Protein AF-A0A7J6HL81-F1 (afdb_monomer_lite)

Structure (mmCIF, N/CA/C/O backbone):
data_AF-A0A7J6HL81-F1
#
_entry.id   AF-A0A7J6HL81-F1
#
loop_
_atom_site.group_PDB
_atom_site.id
_atom_site.type_symbol
_atom_site.label_atom_id
_atom_site.label_alt_id
_atom_site.label_comp_id
_atom_site.label_asym_id
_atom_site.label_entity_id
_atom_site.label_seq_id
_atom_site.pdbx_PDB_ins_code
_atom_site.Cartn_x
_atom_site.Cartn_y
_atom_site.Cartn_z
_atom_site.occupancy
_atom_site.B_iso_or_equiv
_atom_site.auth_seq_id
_atom_site.auth_comp_id
_atom_site.auth_asym_id
_atom_site.auth_atom_id
_atom_site.pdbx_PDB_model_num
ATOM 1 N N . MET A 1 1 ? 19.603 15.152 -17.046 1.00 63.50 1 MET A N 1
ATOM 2 C CA . MET A 1 1 ? 18.885 13.860 -17.059 1.00 63.50 1 MET A CA 1
ATOM 3 C C . MET A 1 1 ? 18.905 13.336 -15.637 1.00 63.50 1 MET A C 1
ATOM 5 O O . MET A 1 1 ? 19.996 13.272 -15.086 1.00 63.50 1 MET A O 1
ATOM 9 N N . SER A 1 2 ? 17.752 13.041 -15.033 1.00 69.69 2 SER A N 1
ATOM 10 C CA . SER A 1 2 ? 17.732 12.329 -13.746 1.00 69.69 2 SER A CA 1
ATOM 11 C C . SER A 1 2 ? 18.181 10.890 -13.958 1.00 69.69 2 SER A C 1
ATOM 13 O O . SER A 1 2 ? 17.850 10.277 -14.976 1.00 69.69 2 SER A O 1
ATOM 15 N N . SER A 1 3 ? 18.956 10.370 -13.014 1.00 81.50 3 SER A N 1
ATOM 16 C CA . SER A 1 3 ? 19.364 8.971 -13.008 1.00 81.50 3 SER A CA 1
ATOM 17 C C . SER A 1 3 ? 18.182 8.071 -12.627 1.00 81.50 3 SER A C 1
ATOM 19 O O . SER A 1 3 ? 17.208 8.519 -12.018 1.00 81.50 3 SER A O 1
ATOM 21 N N . ILE A 1 4 ? 18.263 6.777 -12.954 1.00 74.44 4 ILE A N 1
ATOM 22 C CA . ILE A 1 4 ? 17.274 5.775 -12.511 1.00 74.44 4 ILE A CA 1
ATOM 23 C C . ILE A 1 4 ? 17.146 5.784 -10.976 1.00 74.44 4 ILE A C 1
ATOM 25 O O . ILE A 1 4 ? 16.049 5.619 -10.446 1.00 74.44 4 ILE A O 1
ATOM 29 N N . GLN A 1 5 ? 18.245 6.058 -10.268 1.00 71.94 5 GLN A N 1
ATOM 30 C CA . GLN A 1 5 ? 18.268 6.168 -8.812 1.00 71.94 5 GLN A CA 1
ATOM 31 C C . GLN A 1 5 ? 17.436 7.353 -8.299 1.00 71.94 5 GLN A C 1
ATOM 33 O O . GLN A 1 5 ? 16.709 7.205 -7.319 1.00 71.94 5 GLN A O 1
ATOM 38 N N . ASP A 1 6 ? 17.495 8.503 -8.974 1.00 78.31 6 ASP A N 1
ATOM 39 C CA . ASP A 1 6 ? 16.719 9.690 -8.589 1.00 78.31 6 ASP A CA 1
ATOM 40 C C . ASP A 1 6 ? 15.214 9.447 -8.757 1.00 78.31 6 ASP A C 1
ATOM 42 O O . ASP A 1 6 ? 14.422 9.828 -7.899 1.00 78.31 6 ASP A O 1
ATOM 46 N N . ILE A 1 7 ? 14.821 8.748 -9.828 1.00 76.88 7 ILE A N 1
ATOM 47 C CA . ILE A 1 7 ? 13.421 8.378 -10.089 1.00 76.88 7 ILE A CA 1
ATOM 48 C C . ILE A 1 7 ? 12.900 7.416 -9.013 1.00 76.88 7 ILE A C 1
ATOM 50 O O . ILE A 1 7 ? 11.763 7.548 -8.561 1.00 76.88 7 ILE A O 1
ATOM 54 N N . MET A 1 8 ? 13.722 6.457 -8.584 1.00 73.94 8 MET A N 1
ATOM 55 C CA . MET A 1 8 ? 13.355 5.517 -7.522 1.00 73.94 8 MET A CA 1
ATOM 56 C C . MET A 1 8 ? 13.227 6.207 -6.163 1.00 73.94 8 MET A C 1
ATOM 58 O O . MET A 1 8 ? 12.259 5.969 -5.443 1.00 73.94 8 MET A O 1
ATOM 62 N N . ASN A 1 9 ? 14.146 7.116 -5.838 1.00 80.31 9 ASN A N 1
ATOM 63 C CA . ASN A 1 9 ? 14.069 7.903 -4.609 1.00 80.31 9 ASN A CA 1
ATOM 64 C C . ASN A 1 9 ? 12.817 8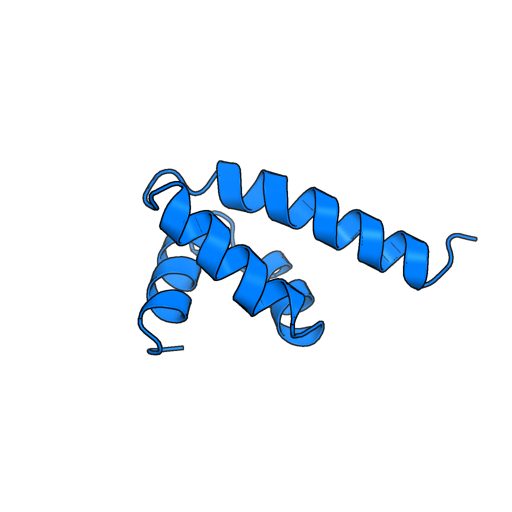.798 -4.585 1.00 80.31 9 ASN A C 1
ATOM 66 O O . ASN A 1 9 ? 12.137 8.870 -3.562 1.00 80.31 9 ASN A O 1
ATOM 70 N N . GLU A 1 10 ? 12.468 9.424 -5.712 1.00 83.75 10 GLU A N 1
ATOM 71 C CA . GLU A 1 10 ? 11.236 10.210 -5.843 1.00 83.75 10 GLU A CA 1
ATOM 72 C C . GLU A 1 10 ? 9.989 9.339 -5.636 1.00 83.75 10 GLU A C 1
ATOM 74 O O . GLU A 1 10 ? 9.115 9.690 -4.844 1.00 83.75 10 GLU A O 1
ATOM 79 N N . LYS A 1 11 ? 9.934 8.155 -6.263 1.00 81.19 11 LYS A N 1
ATOM 80 C CA . LYS A 1 11 ? 8.837 7.195 -6.064 1.00 81.19 11 LYS A CA 1
ATOM 81 C C . LYS A 1 11 ? 8.702 6.759 -4.603 1.00 81.19 11 LYS A C 1
ATOM 83 O O . LYS A 1 11 ? 7.583 6.647 -4.112 1.00 81.19 11 LYS A O 1
ATOM 88 N N . HIS A 1 12 ? 9.808 6.556 -3.886 1.00 81.81 12 HIS A N 1
ATOM 89 C CA . HIS A 1 12 ? 9.774 6.221 -2.458 1.00 81.81 12 HIS A CA 1
ATOM 90 C C . HIS A 1 12 ? 9.228 7.368 -1.598 1.00 81.81 12 HIS A C 1
ATOM 92 O O . HIS A 1 12 ? 8.423 7.127 -0.698 1.00 81.81 12 HIS A O 1
ATOM 98 N N . MET A 1 13 ? 9.617 8.616 -1.882 1.00 85.50 13 MET A N 1
ATOM 99 C CA . MET A 1 13 ? 9.064 9.782 -1.182 1.00 85.50 13 MET A CA 1
ATOM 100 C C . MET A 1 13 ? 7.572 9.971 -1.473 1.00 85.50 13 MET A C 1
ATOM 102 O O . MET A 1 13 ? 6.799 10.293 -0.570 1.00 85.50 13 MET A O 1
ATOM 106 N N . GLN A 1 14 ? 7.156 9.764 -2.724 1.00 89.12 14 GLN A N 1
ATOM 107 C CA . GLN A 1 14 ? 5.752 9.848 -3.123 1.00 89.12 14 GLN A CA 1
ATOM 108 C C . GLN A 1 14 ? 4.911 8.742 -2.484 1.00 89.12 14 GLN A C 1
ATOM 110 O O . GLN A 1 14 ? 3.812 9.025 -2.014 1.00 89.12 14 GLN A O 1
ATOM 115 N N . LEU A 1 15 ? 5.442 7.521 -2.381 1.00 88.75 15 LEU A N 1
ATOM 116 C CA . LEU A 1 15 ? 4.754 6.395 -1.750 1.00 88.75 15 LEU A CA 1
ATOM 117 C C . LEU A 1 15 ? 4.348 6.721 -0.308 1.00 88.75 15 LEU A C 1
ATOM 119 O O . LEU A 1 15 ? 3.222 6.442 0.087 1.00 88.75 15 LEU A O 1
ATOM 123 N N . GLY A 1 16 ? 5.229 7.369 0.463 1.00 86.31 16 GLY A N 1
ATOM 124 C CA . GLY A 1 16 ? 4.901 7.812 1.821 1.00 86.31 16 GLY A CA 1
ATOM 125 C C . GLY A 1 16 ? 3.688 8.748 1.862 1.00 86.31 16 GLY A C 1
ATOM 126 O O . GLY A 1 16 ? 2.764 8.520 2.639 1.00 86.31 16 GLY A O 1
ATOM 127 N N . LYS A 1 17 ? 3.649 9.746 0.970 1.00 88.56 17 LYS A N 1
ATOM 128 C CA . LYS A 1 17 ? 2.543 10.715 0.877 1.00 88.56 17 LYS A CA 1
ATOM 129 C C . LYS A 1 17 ? 1.229 10.072 0.438 1.00 88.56 17 LYS A C 1
ATOM 131 O O . LYS A 1 17 ? 0.173 10.441 0.936 1.00 88.56 17 LYS A O 1
ATOM 136 N N . GLU A 1 18 ? 1.285 9.131 -0.501 1.00 89.62 18 GLU A N 1
ATOM 137 C CA . GLU A 1 18 ? 0.103 8.398 -0.962 1.00 89.62 18 GLU A CA 1
ATOM 138 C C . GLU A 1 18 ? -0.460 7.512 0.149 1.00 89.62 18 GLU A C 1
ATOM 140 O O . GLU A 1 18 ? -1.659 7.531 0.407 1.00 89.62 18 GLU A O 1
ATOM 145 N N . LEU A 1 19 ? 0.404 6.804 0.880 1.00 88.00 19 LEU A N 1
ATOM 146 C CA . LEU A 1 19 ? -0.033 5.991 2.008 1.00 88.00 19 LEU A CA 1
ATOM 147 C C . LEU A 1 19 ? -0.633 6.849 3.122 1.00 88.00 19 LEU A C 1
ATOM 149 O O . LEU A 1 19 ? -1.636 6.448 3.694 1.00 88.00 19 LEU A O 1
ATOM 153 N N . GLU A 1 20 ? -0.102 8.040 3.410 1.00 87.25 20 GLU A N 1
ATOM 154 C CA . GLU A 1 20 ? -0.710 8.972 4.376 1.00 87.25 20 GLU A CA 1
ATOM 155 C C . GLU A 1 20 ? -2.161 9.353 4.033 1.00 87.25 20 GLU A C 1
ATOM 157 O O . GLU A 1 20 ? -2.949 9.603 4.948 1.00 87.25 20 GLU A O 1
ATOM 162 N N . ARG A 1 21 ? -2.539 9.349 2.745 1.00 87.44 21 ARG A N 1
ATOM 163 C CA . ARG A 1 21 ? -3.921 9.608 2.301 1.00 87.44 21 ARG A CA 1
ATOM 164 C C . ARG A 1 21 ? -4.866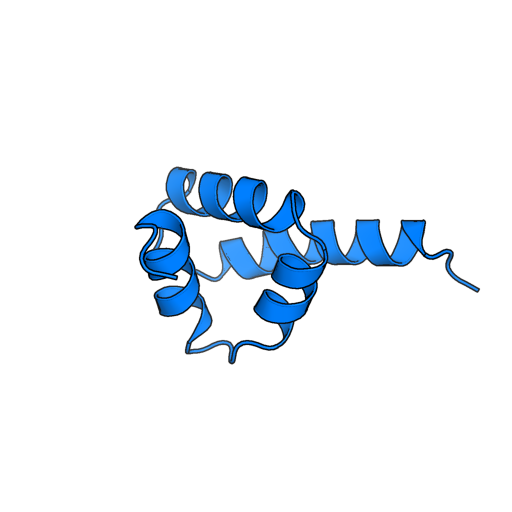 8.430 2.537 1.00 87.44 21 ARG A C 1
ATOM 166 O O . ARG A 1 21 ? -6.072 8.650 2.621 1.00 87.44 21 ARG A O 1
ATOM 173 N N . ILE A 1 22 ? -4.336 7.219 2.714 1.00 85.75 22 ILE A N 1
ATOM 174 C CA . ILE A 1 22 ? -5.108 6.023 3.070 1.00 85.75 22 ILE A CA 1
ATOM 175 C C . ILE A 1 22 ? -5.519 6.137 4.540 1.00 85.75 22 ILE A C 1
ATOM 177 O O . ILE A 1 22 ? -4.804 5.722 5.460 1.00 85.75 22 ILE A O 1
ATOM 181 N N . THR A 1 23 ? -6.668 6.764 4.784 1.00 80.25 23 THR A N 1
ATOM 182 C CA . THR A 1 23 ? -7.156 7.066 6.143 1.00 80.25 23 THR A CA 1
ATOM 183 C C . THR A 1 23 ? -7.778 5.861 6.844 1.00 80.25 23 THR A C 1
ATOM 185 O O . THR A 1 23 ? -7.866 5.844 8.071 1.00 80.25 23 THR A O 1
ATOM 188 N N . THR A 1 24 ? -8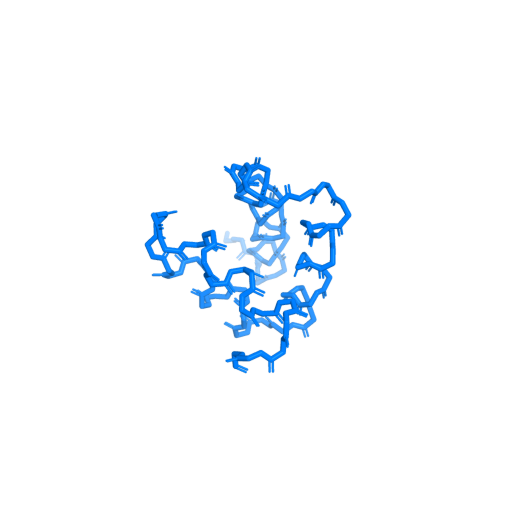.156 4.833 6.086 1.00 86.81 24 THR A N 1
ATOM 189 C CA . THR A 1 24 ? -8.762 3.602 6.611 1.00 86.81 24 THR A CA 1
ATOM 190 C C . THR A 1 24 ? -7.753 2.636 7.237 1.00 86.81 24 THR A C 1
ATOM 192 O O . THR A 1 24 ? -8.150 1.722 7.960 1.00 86.81 24 THR A O 1
ATOM 195 N N . LEU A 1 25 ? -6.452 2.836 6.997 1.00 87.94 25 LEU A N 1
ATOM 196 C CA . LEU A 1 25 ? -5.373 2.082 7.630 1.00 87.94 25 LEU A CA 1
ATOM 197 C C . LEU A 1 25 ? -4.798 2.837 8.832 1.00 87.94 25 LEU A C 1
ATOM 199 O O . LEU A 1 25 ? -4.613 4.056 8.817 1.00 87.94 25 LEU A O 1
ATOM 203 N N . THR A 1 26 ? -4.421 2.091 9.868 1.00 91.50 26 THR A N 1
ATOM 204 C CA . THR A 1 26 ? -3.611 2.627 10.969 1.00 91.50 26 THR A CA 1
ATOM 205 C C . THR A 1 26 ? -2.205 2.999 10.485 1.00 91.50 26 THR A C 1
ATOM 207 O O . THR A 1 26 ? -1.704 2.472 9.490 1.00 91.50 26 THR A O 1
ATOM 210 N N . THR A 1 27 ? -1.503 3.860 11.227 1.00 90.56 27 THR A N 1
ATOM 211 C CA . THR A 1 27 ? -0.106 4.222 10.919 1.00 90.56 27 THR A CA 1
ATOM 212 C C . THR A 1 27 ? 0.816 3.000 10.832 1.00 90.56 27 THR A C 1
ATOM 214 O O . THR A 1 27 ? 1.662 2.938 9.942 1.00 90.56 27 THR A O 1
ATOM 217 N N . THR A 1 28 ? 0.627 1.994 11.690 1.00 91.81 28 THR A N 1
ATOM 218 C CA . THR A 1 28 ? 1.402 0.743 11.645 1.00 91.81 28 THR A CA 1
ATOM 219 C C . THR A 1 28 ? 1.106 -0.072 10.386 1.00 91.81 28 THR A C 1
ATOM 221 O O . THR A 1 28 ? 2.031 -0.594 9.768 1.00 91.81 28 THR A O 1
ATOM 224 N N . GLN A 1 29 ? -0.161 -0.150 9.966 1.00 92.81 29 GLN A N 1
ATOM 225 C CA . GLN A 1 29 ? -0.544 -0.816 8.717 1.00 92.81 29 GLN A CA 1
ATOM 226 C C . GLN A 1 29 ? 0.042 -0.105 7.495 1.00 92.81 29 GLN A C 1
ATOM 228 O O . GLN A 1 29 ? 0.639 -0.764 6.649 1.00 92.81 29 GLN A O 1
ATOM 233 N N . ARG A 1 30 ? -0.025 1.232 7.441 1.00 91.62 30 ARG A N 1
ATOM 234 C CA . ARG A 1 30 ? 0.623 2.025 6.383 1.00 91.62 30 ARG A CA 1
ATOM 235 C C . ARG A 1 30 ? 2.128 1.780 6.321 1.00 91.62 30 ARG A C 1
ATOM 237 O O . ARG A 1 30 ? 2.671 1.585 5.240 1.00 91.62 30 ARG A O 1
ATOM 244 N N . HIS A 1 31 ? 2.801 1.728 7.471 1.00 90.44 31 HIS A N 1
ATOM 245 C CA . HIS A 1 31 ? 4.229 1.418 7.525 1.00 90.44 31 HIS A CA 1
ATOM 246 C C . HIS A 1 31 ? 4.537 0.002 7.010 1.00 90.44 31 HIS A C 1
ATOM 248 O O . HIS A 1 31 ? 5.477 -0.179 6.240 1.00 90.44 31 HIS A O 1
ATOM 254 N N . LYS A 1 32 ? 3.718 -0.996 7.371 1.00 91.44 32 LYS A N 1
ATOM 255 C CA . LYS A 1 32 ? 3.858 -2.370 6.865 1.00 91.44 32 LYS A CA 1
ATOM 256 C C . LYS A 1 32 ? 3.687 -2.432 5.342 1.00 91.44 32 LYS A C 1
ATOM 258 O O . LYS A 1 32 ? 4.516 -3.043 4.675 1.00 91.44 32 LYS A O 1
ATOM 263 N N . VAL A 1 33 ? 2.672 -1.760 4.797 1.00 91.06 33 VAL A N 1
ATOM 264 C CA . VAL A 1 33 ? 2.443 -1.649 3.343 1.00 91.06 33 VAL A CA 1
ATOM 265 C C . VAL A 1 33 ? 3.637 -1.004 2.650 1.00 91.06 33 VAL A C 1
ATOM 267 O O . VAL A 1 33 ? 4.127 -1.547 1.665 1.00 91.06 33 VAL A O 1
ATOM 270 N N . ALA A 1 34 ? 4.154 0.103 3.192 1.00 90.56 34 ALA A N 1
ATOM 271 C CA . ALA A 1 34 ? 5.330 0.774 2.645 1.00 90.56 34 ALA A CA 1
ATOM 272 C C . ALA A 1 34 ? 6.526 -0.182 2.536 1.00 90.56 34 ALA A C 1
ATOM 274 O O . ALA A 1 34 ? 7.147 -0.259 1.481 1.00 90.56 34 ALA A O 1
ATOM 275 N N . LEU A 1 35 ? 6.814 -0.946 3.596 1.00 90.19 35 LEU A N 1
ATOM 276 C CA . LEU A 1 35 ? 7.913 -1.914 3.601 1.00 90.19 35 LEU A CA 1
ATOM 277 C C . LEU A 1 35 ? 7.717 -3.034 2.573 1.00 90.19 35 LEU A C 1
ATOM 279 O O . LEU A 1 35 ? 8.683 -3.416 1.923 1.00 90.19 35 LEU A O 1
ATOM 283 N N . MET A 1 36 ? 6.491 -3.543 2.415 1.00 90.06 36 MET A N 1
ATOM 284 C CA . MET A 1 36 ? 6.185 -4.593 1.434 1.00 90.06 36 MET A CA 1
ATOM 285 C C . MET A 1 36 ? 6.342 -4.085 -0.002 1.00 90.06 36 MET A C 1
ATOM 287 O O . MET A 1 36 ? 6.958 -4.749 -0.827 1.00 90.06 36 MET A O 1
ATOM 291 N N . ILE A 1 37 ? 5.839 -2.883 -0.289 1.00 90.19 37 ILE A N 1
ATOM 292 C CA . ILE A 1 37 ? 5.925 -2.275 -1.619 1.00 90.19 37 ILE A CA 1
ATOM 293 C C . ILE A 1 37 ? 7.376 -1.911 -1.959 1.00 90.19 37 ILE A C 1
ATOM 295 O O . ILE A 1 37 ? 7.837 -2.203 -3.055 1.00 90.19 37 ILE A O 1
ATOM 299 N N . MET A 1 38 ? 8.126 -1.315 -1.026 1.00 85.88 38 MET A N 1
ATOM 300 C CA . MET A 1 38 ? 9.515 -0.888 -1.258 1.00 85.88 38 MET A CA 1
ATOM 301 C C . MET A 1 38 ? 10.482 -2.041 -1.566 1.00 85.88 38 MET A C 1
ATOM 303 O O . MET A 1 38 ? 11.577 -1.797 -2.068 1.00 85.88 38 MET A O 1
ATOM 307 N N . GLN A 1 39 ? 10.103 -3.283 -1.263 1.00 85.62 39 GLN A N 1
ATOM 308 C CA . GLN A 1 39 ? 10.901 -4.469 -1.576 1.00 85.62 39 GLN A CA 1
ATOM 309 C C . GLN A 1 39 ? 10.770 -4.914 -3.040 1.00 85.62 39 GLN A C 1
ATOM 311 O O . GLN A 1 39 ? 11.613 -5.679 -3.506 1.00 85.62 39 GLN A O 1
ATOM 316 N N . ASP A 1 40 ? 9.764 -4.422 -3.772 1.00 84.94 40 ASP A N 1
ATOM 317 C CA . ASP A 1 40 ? 9.500 -4.812 -5.155 1.00 84.94 40 ASP A CA 1
ATOM 318 C C . ASP A 1 40 ? 9.142 -3.600 -6.037 1.00 84.94 40 ASP A C 1
ATOM 320 O O . ASP A 1 40 ? 8.079 -2.982 -5.940 1.00 84.94 40 ASP A O 1
ATOM 324 N N . ASN A 1 41 ? 10.033 -3.289 -6.982 1.00 80.81 41 ASN A N 1
ATOM 325 C CA . ASN A 1 41 ? 9.859 -2.190 -7.934 1.00 80.81 41 ASN A CA 1
ATOM 326 C C . ASN A 1 41 ? 8.619 -2.351 -8.832 1.00 80.81 41 ASN A C 1
ATOM 328 O O . ASN A 1 41 ? 8.067 -1.346 -9.305 1.00 80.81 41 ASN A O 1
ATOM 332 N N . ALA A 1 42 ? 8.186 -3.590 -9.083 1.00 86.00 42 ALA A N 1
ATOM 333 C CA . ALA A 1 42 ? 6.953 -3.869 -9.805 1.00 86.00 42 ALA A CA 1
ATOM 334 C C . ALA A 1 42 ? 5.735 -3.491 -8.955 1.00 86.00 42 ALA A C 1
ATOM 336 O O . ALA A 1 42 ? 4.843 -2.817 -9.469 1.00 86.00 42 ALA A O 1
ATOM 337 N N . LEU A 1 43 ? 5.740 -3.804 -7.653 1.00 88.44 43 LEU A N 1
ATOM 338 C CA . LEU A 1 43 ? 4.679 -3.392 -6.726 1.00 88.44 43 LEU A CA 1
ATOM 339 C C . LEU A 1 43 ? 4.616 -1.875 -6.555 1.00 88.44 43 LEU A C 1
ATOM 341 O O . LEU A 1 43 ? 3.519 -1.324 -6.544 1.00 88.44 43 LEU A O 1
ATOM 345 N N . ILE A 1 44 ? 5.761 -1.182 -6.501 1.00 87.69 44 ILE A N 1
ATOM 346 C CA . ILE A 1 44 ? 5.785 0.292 -6.498 1.00 87.69 44 ILE A CA 1
ATOM 347 C C . ILE A 1 44 ? 5.056 0.823 -7.730 1.00 87.69 44 ILE A C 1
ATOM 349 O O . ILE A 1 44 ? 4.175 1.672 -7.627 1.00 87.69 44 ILE A O 1
ATOM 353 N N . SER A 1 45 ? 5.431 0.333 -8.912 1.00 87.25 45 SER A N 1
ATOM 354 C CA . SER A 1 45 ? 4.864 0.831 -10.166 1.00 87.25 45 SER A CA 1
ATOM 355 C C . SER A 1 45 ? 3.381 0.476 -10.303 1.00 87.25 45 SER A C 1
ATOM 357 O O . SER A 1 45 ? 2.611 1.306 -10.778 1.00 87.25 45 SER A O 1
ATOM 359 N N . TYR A 1 46 ? 2.976 -0.708 -9.835 1.00 89.19 46 TYR A N 1
ATOM 360 C CA . TYR A 1 46 ? 1.581 -1.131 -9.816 1.00 89.19 46 TYR A CA 1
ATOM 361 C C . TYR A 1 46 ? 0.743 -0.269 -8.871 1.00 89.19 46 TYR A C 1
ATOM 363 O O . TYR A 1 46 ? -0.293 0.240 -9.286 1.00 89.19 46 TYR A O 1
ATOM 371 N N . PHE A 1 47 ? 1.211 -0.018 -7.646 1.00 90.19 47 PHE A N 1
ATOM 372 C CA . PHE A 1 47 ? 0.510 0.821 -6.671 1.00 90.19 47 PHE A CA 1
ATOM 373 C C . PHE A 1 47 ? 0.178 2.215 -7.225 1.00 90.19 47 PHE A C 1
ATOM 375 O O . PHE A 1 47 ? -0.932 2.706 -7.043 1.00 90.19 47 PHE A O 1
ATOM 382 N N . PHE A 1 48 ? 1.104 2.835 -7.964 1.00 88.25 48 PHE A N 1
ATOM 383 C CA . PHE A 1 48 ? 0.858 4.130 -8.610 1.00 88.25 48 PHE A CA 1
ATOM 384 C C . PHE A 1 48 ? -0.096 4.068 -9.813 1.00 88.25 48 PHE A C 1
ATOM 386 O O . PHE A 1 48 ? -0.546 5.115 -10.270 1.00 88.25 48 PHE A O 1
ATOM 393 N N . SER A 1 49 ? -0.394 2.875 -10.333 1.00 90.81 49 SER A N 1
ATOM 394 C CA . SER A 1 49 ? -1.395 2.672 -11.388 1.00 90.81 49 SER A CA 1
ATOM 395 C C . SER A 1 49 ? -2.798 2.368 -10.857 1.00 90.81 49 SER A C 1
ATOM 397 O O . SER A 1 49 ? -3.758 2.489 -11.615 1.00 90.81 49 SER A O 1
ATOM 399 N N . VAL A 1 50 ? -2.927 1.996 -9.577 1.00 91.81 50 VAL A N 1
ATOM 400 C CA . VAL A 1 50 ? -4.226 1.759 -8.931 1.00 91.81 50 VAL A CA 1
ATOM 401 C C . VAL A 1 50 ? -4.975 3.096 -8.796 1.00 91.81 50 VAL A C 1
ATOM 403 O O . VAL A 1 50 ? -4.361 4.073 -8.350 1.00 91.81 50 VAL A O 1
ATOM 406 N N . PRO A 1 51 ? -6.270 3.172 -9.160 1.00 92.75 51 PRO A N 1
ATOM 407 C CA . PRO A 1 51 ? -7.102 4.350 -8.920 1.00 92.75 51 PRO A CA 1
ATOM 408 C C . PRO A 1 51 ? -7.102 4.777 -7.448 1.00 92.75 51 PRO A C 1
ATOM 410 O O . PRO A 1 51 ? -7.085 3.937 -6.549 1.00 92.75 51 PRO A O 1
ATOM 413 N N . ASP A 1 52 ? -7.126 6.086 -7.182 1.00 88.81 52 ASP A N 1
ATOM 414 C CA . ASP A 1 52 ? -7.020 6.619 -5.815 1.00 88.81 52 ASP A CA 1
ATOM 415 C C . ASP A 1 52 ? -8.114 6.090 -4.871 1.00 88.81 52 ASP A C 1
ATOM 417 O O . ASP A 1 52 ? -7.853 5.878 -3.689 1.00 88.81 52 ASP A O 1
ATOM 421 N N . ASP A 1 53 ? -9.316 5.840 -5.388 1.00 90.06 53 ASP A N 1
ATOM 422 C CA . ASP A 1 53 ? -10.455 5.280 -4.660 1.00 90.06 53 ASP A CA 1
ATOM 423 C C . ASP A 1 53 ? -10.336 3.771 -4.380 1.00 90.06 53 ASP A C 1
ATOM 425 O O . ASP A 1 53 ? -10.945 3.275 -3.431 1.00 90.06 53 ASP A O 1
ATOM 429 N N . GLU A 1 54 ? -9.502 3.052 -5.134 1.00 91.75 54 GLU A N 1
ATOM 430 C CA . GLU A 1 54 ? -9.246 1.614 -4.965 1.00 91.75 54 GLU A CA 1
ATOM 431 C C . GLU A 1 54 ? -7.990 1.319 -4.122 1.00 91.75 54 GLU A C 1
ATOM 433 O O . GLU A 1 54 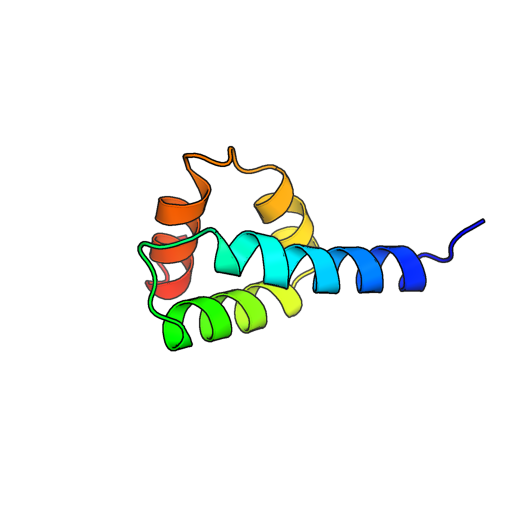? -7.852 0.227 -3.559 1.00 91.75 54 GLU A O 1
ATOM 438 N N . LYS A 1 55 ? -7.075 2.291 -3.978 1.00 91.12 55 LYS A N 1
ATOM 439 C CA . LYS A 1 55 ? -5.804 2.132 -3.239 1.00 91.12 55 LYS A CA 1
ATOM 440 C C . LYS A 1 55 ? -5.997 1.667 -1.798 1.00 91.12 55 LYS A C 1
ATOM 442 O O . LYS A 1 55 ? -5.203 0.866 -1.304 1.00 91.12 55 LYS A O 1
ATOM 447 N N . ASP A 1 56 ? -7.047 2.141 -1.134 1.00 90.50 56 ASP A N 1
ATOM 448 C CA . ASP A 1 56 ? -7.384 1.757 0.237 1.00 90.50 56 ASP A CA 1
ATOM 449 C C . ASP A 1 56 ? -7.692 0.257 0.354 1.00 90.50 56 ASP A C 1
ATOM 451 O O . ASP A 1 56 ? -7.212 -0.414 1.270 1.00 90.50 56 ASP A O 1
ATOM 455 N N . GLU A 1 57 ? -8.499 -0.282 -0.562 1.00 92.00 57 GLU A N 1
ATOM 456 C CA . GLU A 1 57 ? -8.853 -1.703 -0.582 1.00 92.00 57 GLU A CA 1
ATOM 457 C C . GLU A 1 57 ? -7.667 -2.565 -0.989 1.00 92.00 57 GLU A C 1
ATOM 459 O O . GLU A 1 57 ? -7.352 -3.544 -0.312 1.00 92.00 57 GLU A O 1
ATOM 464 N N . TRP A 1 58 ? -6.950 -2.142 -2.024 1.00 92.81 58 TRP A N 1
ATOM 465 C CA . TRP A 1 58 ? -5.748 -2.818 -2.477 1.00 92.81 58 TRP A CA 1
ATOM 466 C C . TRP A 1 58 ? -4.700 -2.944 -1.359 1.00 92.81 58 TRP A C 1
ATOM 468 O O . TRP A 1 58 ? -4.165 -4.027 -1.116 1.00 92.81 58 TRP A O 1
ATOM 478 N N . ALA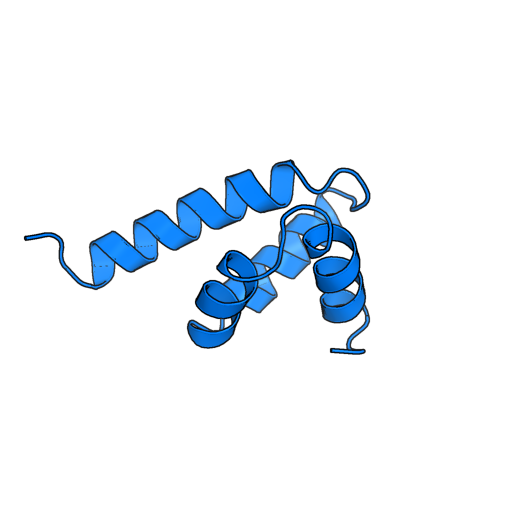 A 1 59 ? -4.449 -1.862 -0.614 1.00 91.88 59 ALA A N 1
ATOM 479 C CA . ALA A 1 59 ? -3.494 -1.866 0.490 1.00 91.88 59 ALA A CA 1
ATOM 480 C C . ALA A 1 59 ? -3.940 -2.775 1.648 1.00 91.88 59 ALA A C 1
ATOM 482 O O . ALA A 1 59 ? -3.092 -3.395 2.290 1.00 91.88 59 ALA A O 1
ATOM 483 N N . ARG A 1 60 ? -5.251 -2.899 1.906 1.00 91.19 60 ARG A N 1
ATOM 484 C CA . ARG A 1 60 ? -5.789 -3.873 2.875 1.00 91.19 60 ARG A CA 1
ATOM 485 C C . ARG A 1 60 ? -5.517 -5.310 2.427 1.00 91.19 60 ARG A C 1
ATOM 487 O O . ARG A 1 60 ? -4.917 -6.067 3.186 1.00 91.19 60 ARG A O 1
ATOM 494 N N . LEU A 1 61 ? -5.871 -5.649 1.186 1.00 91.50 61 LEU A N 1
ATOM 495 C CA . LEU A 1 61 ? -5.668 -6.990 0.621 1.00 91.50 61 LEU A CA 1
ATOM 496 C C . LEU A 1 61 ? -4.191 -7.403 0.621 1.00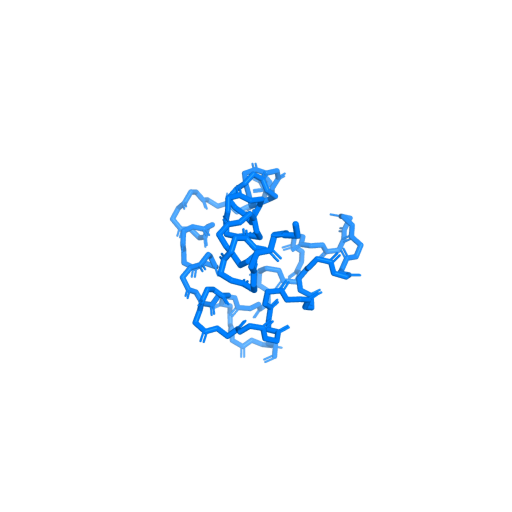 91.50 61 LEU A C 1
ATOM 498 O O . LEU A 1 61 ? -3.874 -8.553 0.930 1.00 91.50 61 LEU A O 1
ATOM 502 N N . LEU A 1 62 ? -3.286 -6.455 0.352 1.00 91.00 62 LEU A N 1
ATOM 503 C CA . LEU A 1 62 ? -1.843 -6.685 0.417 1.00 91.00 62 LEU A CA 1
ATOM 504 C C . LEU A 1 62 ? -1.385 -7.081 1.831 1.00 91.00 62 LEU A C 1
ATOM 506 O O . LEU A 1 62 ? -0.611 -8.024 1.985 1.00 91.00 62 LEU A O 1
ATOM 510 N N . ILE A 1 63 ? -1.854 -6.387 2.876 1.00 90.44 63 ILE A N 1
ATOM 511 C CA . ILE A 1 63 ? -1.486 -6.700 4.271 1.00 90.44 63 ILE A CA 1
ATOM 512 C C . ILE A 1 63 ? -2.022 -8.065 4.699 1.00 90.44 63 ILE A C 1
ATOM 514 O O . ILE A 1 63 ? -1.331 -8.774 5.443 1.00 90.44 63 ILE A O 1
ATOM 518 N N . ASP A 1 64 ? -3.235 -8.389 4.253 1.00 90.06 64 ASP A N 1
ATOM 519 C CA . ASP A 1 64 ? -3.947 -9.626 4.573 1.00 90.06 64 ASP A CA 1
ATOM 520 C C . ASP A 1 64 ? -3.422 -10.826 3.765 1.00 90.06 64 ASP A C 1
ATOM 522 O O . ASP A 1 64 ? -3.821 -11.963 4.016 1.00 90.06 64 ASP A O 1
ATOM 526 N N . GLY A 1 65 ? -2.505 -10.597 2.814 1.00 86.06 65 GLY A N 1
ATOM 527 C CA . GLY A 1 65 ? -1.908 -11.639 1.975 1.00 86.06 65 GLY A CA 1
ATOM 528 C C . GLY A 1 65 ? -2.891 -12.254 0.978 1.00 86.06 65 GLY A C 1
ATOM 529 O O . GLY A 1 65 ? -2.705 -13.392 0.560 1.00 86.06 65 GLY A O 1
ATOM 530 N N . SER A 1 66 ? -3.954 -11.520 0.645 1.00 88.94 66 SER A N 1
ATOM 531 C CA . SER A 1 66 ? -5.006 -11.939 -0.291 1.00 88.94 66 SER A CA 1
ATOM 532 C C . SER A 1 66 ? -4.813 -11.361 -1.698 1.00 88.94 66 SER A C 1
ATOM 534 O O . SER A 1 66 ? -5.710 -11.484 -2.531 1.00 88.94 66 SER A O 1
ATOM 536 N N . LEU A 1 67 ? -3.672 -10.703 -1.932 1.00 79.38 67 LEU A N 1
ATOM 537 C CA . LEU A 1 67 ? -3.273 -10.104 -3.203 1.00 79.38 67 LEU A CA 1
ATOM 538 C C . LEU A 1 67 ? -2.376 -11.049 -4.014 1.00 79.38 67 LEU A C 1
ATOM 540 O O . LEU A 1 67 ? -1.501 -11.695 -3.392 1.00 79.38 67 LEU A O 1
#

Foldseek 3Di:
DDDPVNVLVVLLVVLLVLLVVLPVDDPVLSVVLSVVQNVDPVSSVVLVVDPSVCSNVVSVCVSVVVD

Radius of gyration: 11.83 Å; chains: 1; bounding box: 30×26×29 Å

Organism: Cannabis sativa (NCBI:txid3483)

Sequence (67 aa):
MSSIQDIMNEKHMQLGKELERITTLTTTQRHKVALMIMQDNALISYFFSVPDDEKDEWARLLIDGSL

Secondary structure (DSSP, 8-state):
---HHHHHHHHHHHHHHHHHH-TTS-HHHHHHHHHHHHT-HHHHHHHTTS-TTTHHHHHHHHHTT--

pLDDT: mean 86.69, std 6.01, range [63.5, 92.81]